Protein AF-A0A1Q6H1G3-F1 (afdb_monomer_lite)

Structure (mmCIF, N/CA/C/O backbone):
data_AF-A0A1Q6H1G3-F1
#
_entry.id   AF-A0A1Q6H1G3-F1
#
loop_
_atom_site.group_PDB
_atom_site.id
_atom_site.type_symbol
_atom_site.label_atom_id
_atom_site.label_alt_id
_atom_site.label_comp_id
_atom_site.label_asym_id
_atom_site.label_entity_id
_atom_site.label_seq_id
_atom_site.pdbx_PDB_ins_code
_atom_site.Cartn_x
_atom_site.Cartn_y
_atom_site.Cartn_z
_atom_site.occupancy
_atom_site.B_iso_or_equiv
_atom_site.auth_seq_id
_atom_site.auth_comp_id
_atom_site.auth_asym_id
_atom_site.auth_atom_id
_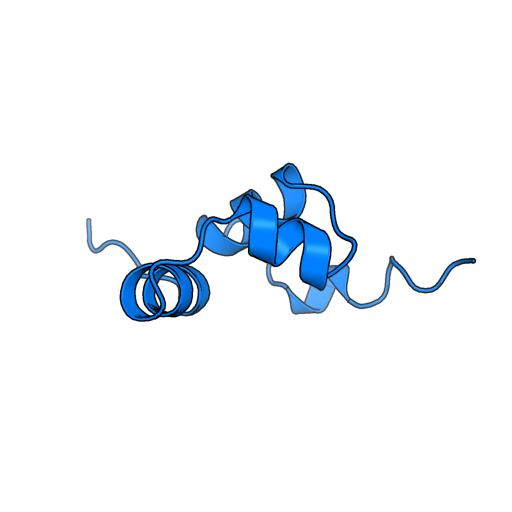atom_site.pdbx_PDB_model_num
ATOM 1 N N . MET A 1 1 ? 9.949 2.085 20.503 1.00 44.03 1 MET A N 1
ATOM 2 C CA . MET A 1 1 ? 10.242 2.035 19.053 1.00 44.03 1 MET A CA 1
ATOM 3 C C . MET A 1 1 ? 9.067 2.681 18.327 1.00 44.03 1 MET A C 1
ATOM 5 O O . MET A 1 1 ? 8.085 2.015 18.024 1.00 44.03 1 MET A O 1
ATOM 9 N N . GLY A 1 2 ? 9.087 4.013 18.218 1.00 47.47 2 GLY A N 1
ATOM 10 C CA . GLY A 1 2 ? 7.988 4.781 17.629 1.00 47.47 2 GLY A CA 1
ATOM 11 C C . GLY A 1 2 ? 7.908 4.473 16.143 1.00 47.47 2 GLY A C 1
ATOM 12 O O . GLY A 1 2 ? 8.827 4.783 15.396 1.00 47.47 2 GLY A O 1
ATOM 13 N N . LYS A 1 3 ? 6.849 3.783 15.733 1.00 55.69 3 LYS A N 1
ATOM 14 C CA . LYS A 1 3 ? 6.583 3.443 14.339 1.00 55.69 3 LYS A CA 1
ATOM 15 C C . LYS A 1 3 ? 6.374 4.758 13.588 1.00 55.69 3 LYS A C 1
ATOM 17 O O . LYS A 1 3 ? 5.333 5.385 13.767 1.00 55.69 3 LYS A O 1
ATOM 22 N N . THR A 1 4 ? 7.350 5.197 12.797 1.00 56.94 4 THR A N 1
ATOM 23 C CA . THR A 1 4 ? 7.171 6.308 11.854 1.00 56.94 4 THR A CA 1
ATOM 24 C C . THR A 1 4 ? 6.063 5.892 10.888 1.00 56.94 4 THR A C 1
ATOM 26 O O . THR A 1 4 ? 6.265 5.067 10.001 1.00 56.94 4 THR A O 1
ATOM 29 N N . MET A 1 5 ? 4.835 6.336 11.162 1.00 60.66 5 MET A N 1
ATOM 30 C CA . MET A 1 5 ? 3.667 6.030 10.344 1.00 60.66 5 MET A CA 1
ATOM 31 C C . MET A 1 5 ? 3.797 6.818 9.050 1.00 60.66 5 MET A C 1
ATOM 33 O O . MET A 1 5 ? 3.523 8.016 9.019 1.00 60.66 5 MET A O 1
ATOM 37 N N . ASN A 1 6 ? 4.218 6.139 7.989 1.00 71.00 6 ASN A N 1
ATOM 38 C CA . ASN A 1 6 ? 4.267 6.739 6.666 1.00 71.00 6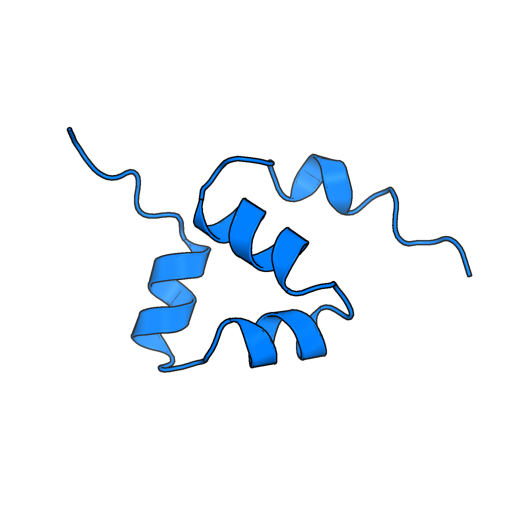 ASN A CA 1
ATOM 39 C C . ASN A 1 6 ? 2.887 7.236 6.265 1.00 71.00 6 ASN A C 1
ATOM 41 O O . ASN A 1 6 ? 1.889 6.533 6.445 1.00 71.00 6 ASN A O 1
ATOM 45 N N . CYS A 1 7 ? 2.839 8.433 5.685 1.00 77.38 7 CYS A N 1
ATOM 46 C CA . CYS A 1 7 ? 1.600 9.07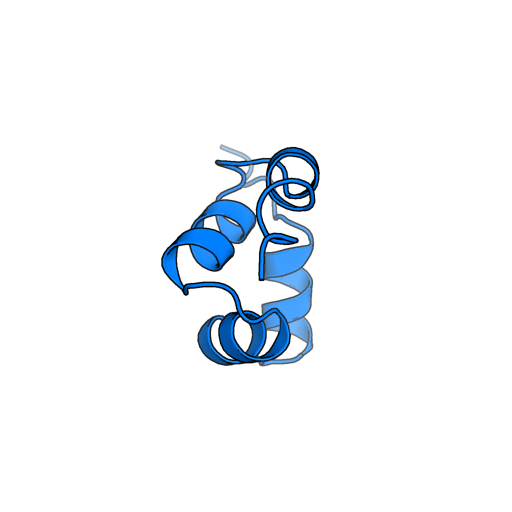1 5.247 1.00 77.38 7 CYS A CA 1
ATOM 47 C C . CYS A 1 7 ? 0.775 8.149 4.338 1.00 77.38 7 CYS A C 1
ATOM 49 O O . CYS A 1 7 ? -0.443 8.100 4.449 1.00 77.38 7 CYS A O 1
ATOM 51 N N . ILE A 1 8 ? 1.443 7.333 3.518 1.00 79.81 8 ILE A N 1
ATOM 52 C CA . ILE A 1 8 ? 0.805 6.346 2.636 1.00 79.81 8 ILE A CA 1
ATOM 53 C C . ILE A 1 8 ? 0.027 5.303 3.439 1.00 79.81 8 ILE A C 1
ATOM 55 O O . ILE A 1 8 ? -1.083 4.940 3.069 1.00 79.81 8 ILE A O 1
ATOM 59 N N . LYS A 1 9 ? 0.574 4.841 4.567 1.00 82.38 9 LYS A N 1
ATOM 60 C CA . LYS A 1 9 ? -0.109 3.867 5.416 1.00 82.38 9 LYS A CA 1
ATOM 61 C C . LYS A 1 9 ? -1.367 4.457 6.050 1.00 82.38 9 LYS A C 1
ATOM 63 O O . LYS A 1 9 ? -2.405 3.806 6.028 1.00 82.38 9 LYS A O 1
ATOM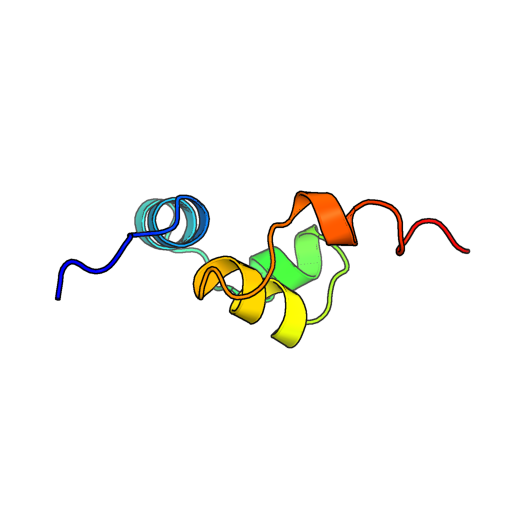 68 N N . LYS A 1 10 ? -1.286 5.702 6.534 1.00 85.00 10 LYS A N 1
ATOM 69 C CA . LYS A 1 10 ? -2.456 6.435 7.039 1.00 85.00 10 LYS A CA 1
ATOM 70 C C . LYS A 1 10 ? -3.532 6.580 5.969 1.00 85.00 10 LYS A C 1
ATOM 72 O O . LYS A 1 10 ? -4.665 6.204 6.217 1.00 85.00 10 LYS A O 1
ATOM 77 N N . VAL A 1 11 ? -3.163 7.022 4.767 1.00 84.19 11 VAL A N 1
ATOM 78 C CA . VAL A 1 11 ? -4.109 7.203 3.655 1.00 84.19 11 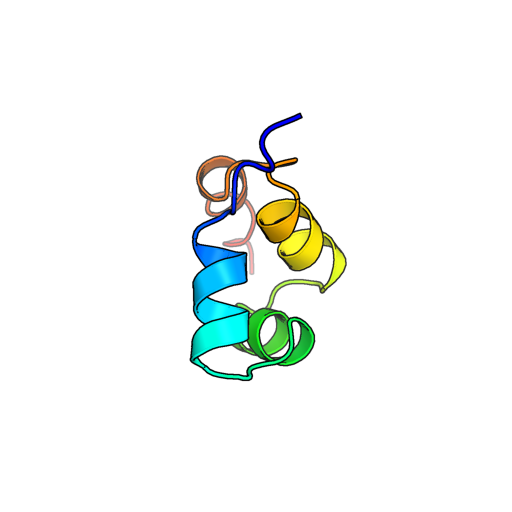VAL A CA 1
ATOM 79 C C . VAL A 1 11 ? -4.771 5.885 3.247 1.00 84.19 11 VAL A C 1
ATOM 81 O O . VAL A 1 11 ? -5.964 5.871 2.952 1.00 84.19 11 VAL A O 1
ATOM 84 N N . LEU A 1 12 ? -4.025 4.776 3.243 1.00 85.25 12 LEU A N 1
ATOM 85 C CA . LEU A 1 12 ? -4.578 3.450 2.957 1.00 85.25 12 LEU A CA 1
ATOM 86 C C . LEU A 1 12 ? -5.582 3.006 4.031 1.00 85.25 12 LEU A C 1
ATOM 88 O O . LEU A 1 12 ? -6.655 2.523 3.679 1.00 85.25 12 LEU A O 1
ATOM 92 N N . GLU A 1 13 ? -5.266 3.198 5.317 1.00 84.69 13 GLU A N 1
ATOM 93 C CA . GLU A 1 13 ? -6.172 2.865 6.427 1.00 84.69 13 GLU A CA 1
ATOM 94 C C . GLU A 1 13 ? -7.406 3.782 6.463 1.00 84.69 13 GLU A C 1
ATOM 96 O O . GLU A 1 13 ? -8.523 3.282 6.555 1.00 84.69 13 GLU A O 1
ATOM 101 N N . GLU A 1 14 ? -7.236 5.099 6.308 1.00 88.12 14 GLU A N 1
ATOM 102 C CA . GLU A 1 14 ? -8.336 6.077 6.302 1.00 88.12 14 GLU A CA 1
ATOM 103 C C . GLU A 1 14 ? -9.308 5.856 5.145 1.00 88.12 14 GLU A C 1
ATOM 105 O O . GLU A 1 14 ? -10.519 5.988 5.310 1.00 88.12 14 GLU A O 1
ATOM 110 N N . LYS A 1 15 ? -8.792 5.511 3.962 1.00 86.19 15 LYS A N 1
ATOM 111 C CA . LYS A 1 15 ? -9.637 5.231 2.798 1.00 86.19 15 LYS A CA 1
ATOM 112 C C . LYS A 1 15 ? -10.145 3.786 2.764 1.00 86.19 15 LYS A C 1
ATOM 114 O O . LYS A 1 15 ? -10.987 3.477 1.927 1.00 86.19 15 LYS A O 1
ATOM 119 N N . GLY A 1 16 ? -9.635 2.894 3.619 1.00 87.81 16 GLY A N 1
ATOM 120 C CA . GLY A 1 16 ? -9.940 1.459 3.573 1.00 87.81 16 GLY A CA 1
ATOM 121 C C . GLY A 1 16 ? -9.472 0.779 2.279 1.00 87.81 16 GLY A C 1
ATOM 122 O O . GLY A 1 16 ? -10.065 -0.204 1.833 1.00 87.81 16 GLY A O 1
ATOM 123 N N . ILE A 1 17 ? -8.430 1.318 1.644 1.00 88.44 17 ILE A N 1
ATOM 124 C CA . ILE A 1 17 ? -7.942 0.886 0.333 1.00 88.44 17 ILE A CA 1
ATOM 125 C C . ILE A 1 17 ? -6.784 -0.097 0.507 1.00 88.44 17 ILE A C 1
ATOM 127 O O . ILE A 1 17 ? -5.895 0.080 1.340 1.00 88.44 17 ILE A O 1
ATOM 131 N N . LYS A 1 18 ? -6.768 -1.145 -0.321 1.00 86.88 18 LYS A N 1
ATOM 132 C CA . LYS A 1 18 ? -5.682 -2.131 -0.335 1.00 86.88 18 LYS A CA 1
ATOM 133 C C . LYS A 1 18 ? -4.463 -1.588 -1.081 1.00 86.88 18 LYS A C 1
ATOM 135 O O . LYS A 1 18 ? -4.590 -0.909 -2.093 1.00 86.88 18 LYS A O 1
ATOM 140 N N . GLN A 1 19 ? -3.267 -1.972 -0.639 1.00 84.81 19 GLN A N 1
ATOM 141 C CA . GLN A 1 19 ? -2.007 -1.640 -1.321 1.00 84.81 19 GLN A CA 1
ATOM 142 C C . GLN A 1 19 ? -1.983 -2.092 -2.791 1.00 84.81 19 GLN A C 1
ATOM 144 O O . GLN A 1 19 ? -1.383 -1.415 -3.617 1.00 84.81 19 GLN A O 1
ATOM 149 N N . THR A 1 20 ? -2.651 -3.202 -3.126 1.00 87.50 20 THR A N 1
ATOM 150 C CA . THR A 1 20 ? -2.810 -3.672 -4.512 1.00 87.50 20 THR A CA 1
ATOM 151 C C . THR A 1 20 ? -3.518 -2.646 -5.388 1.00 87.50 20 THR A C 1
ATOM 153 O O . THR A 1 20 ? -3.034 -2.358 -6.471 1.00 87.50 20 THR A O 1
ATOM 156 N N . TRP A 1 21 ? -4.572 -2.008 -4.878 1.00 89.44 21 TRP A N 1
ATOM 157 C CA . TRP A 1 21 ? -5.283 -0.961 -5.610 1.00 89.44 21 TRP A CA 1
ATOM 158 C C . TRP A 1 21 ? -4.386 0.257 -5.861 1.00 89.44 21 TRP A C 1
ATOM 160 O O . TRP A 1 21 ? -4.386 0.818 -6.950 1.00 89.44 21 TRP A O 1
ATOM 170 N N . LEU A 1 22 ? -3.571 0.646 -4.872 1.00 84.50 22 LEU A N 1
ATOM 171 C CA . LEU A 1 22 ? -2.609 1.741 -5.035 1.00 84.50 22 LEU A CA 1
ATOM 172 C C . LEU A 1 22 ? -1.516 1.391 -6.058 1.00 84.50 22 LEU A C 1
ATOM 174 O O . LEU A 1 22 ? -1.089 2.254 -6.816 1.00 84.50 22 LEU A O 1
ATOM 178 N N . ALA A 1 23 ? -1.086 0.130 -6.096 1.00 86.44 23 ALA A N 1
ATOM 179 C CA . ALA A 1 23 ? -0.133 -0.376 -7.080 1.00 86.44 23 ALA A CA 1
ATOM 180 C C . ALA A 1 23 ? -0.709 -0.308 -8.502 1.00 86.44 23 ALA A C 1
ATOM 182 O O . ALA A 1 23 ? -0.065 0.233 -9.396 1.00 86.44 23 ALA A O 1
ATOM 183 N N . GLU A 1 24 ? -1.956 -0.749 -8.680 1.00 87.81 24 GLU A N 1
ATOM 184 C CA . GLU A 1 24 ? -2.683 -0.661 -9.950 1.00 87.81 24 GLU A CA 1
ATOM 185 C C . GLU A 1 24 ? -2.878 0.794 -10.403 1.00 87.81 24 GLU A C 1
ATOM 187 O O . GLU A 1 24 ? -2.677 1.100 -11.574 1.00 87.81 24 GLU A O 1
ATOM 192 N N . GLN A 1 25 ? -3.210 1.707 -9.484 1.00 85.44 25 GLN A N 1
ATOM 193 C CA . GLN A 1 25 ? -3.382 3.131 -9.798 1.00 85.44 25 GLN A CA 1
ATOM 194 C C . GLN A 1 25 ? -2.078 3.840 -10.161 1.00 85.44 25 GLN A C 1
ATOM 196 O O . GLN A 1 25 ? -2.079 4.719 -11.016 1.00 85.44 25 GLN A O 1
ATOM 201 N N . LEU A 1 26 ? -0.970 3.475 -9.516 1.00 83.12 26 LEU A N 1
ATOM 202 C CA . LEU A 1 26 ? 0.345 4.033 -9.827 1.00 83.12 26 LEU A CA 1
ATOM 203 C C . LEU A 1 26 ? 1.007 3.348 -11.030 1.00 83.12 26 LEU A C 1
ATOM 205 O O . LEU A 1 26 ? 2.057 3.807 -11.462 1.00 83.12 26 LEU A O 1
ATOM 209 N N . GLY A 1 27 ? 0.447 2.240 -11.533 1.00 85.62 27 GLY A N 1
ATOM 210 C CA . GLY A 1 27 ? 1.091 1.402 -12.548 1.00 85.62 27 GLY A CA 1
ATOM 211 C C . GLY A 1 27 ? 2.373 0.721 -12.054 1.00 85.62 27 GLY A C 1
ATOM 212 O O . GLY A 1 27 ? 3.165 0.241 -12.857 1.00 85.62 27 GLY A O 1
ATOM 213 N N . LYS A 1 28 ? 2.592 0.675 -10.734 1.00 83.75 28 LYS A N 1
ATOM 214 C CA . LYS A 1 28 ? 3.816 0.153 -10.115 1.00 83.75 28 LYS A CA 1
ATOM 215 C C . LYS A 1 28 ? 3.573 -1.215 -9.513 1.00 83.75 28 LYS A C 1
ATOM 217 O O . LYS A 1 28 ? 2.470 -1.565 -9.106 1.00 83.75 28 LYS A O 1
ATOM 222 N N . SER A 1 29 ? 4.633 -1.998 -9.396 1.00 86.44 29 SER A N 1
ATOM 223 C CA . SER A 1 29 ? 4.561 -3.308 -8.765 1.00 86.44 29 SER A CA 1
ATOM 224 C C . SER A 1 29 ? 4.297 -3.203 -7.256 1.00 86.44 29 SER A C 1
ATOM 226 O O . SER A 1 29 ? 4.729 -2.278 -6.565 1.00 86.44 29 SER A O 1
ATOM 228 N N . PHE A 1 30 ? 3.595 -4.199 -6.708 1.00 83.94 30 PHE A N 1
ATOM 229 C CA . PHE A 1 30 ? 3.241 -4.254 -5.285 1.00 83.94 30 PHE A CA 1
ATOM 230 C C . PHE A 1 30 ? 4.464 -4.157 -4.355 1.00 83.94 30 PHE A C 1
ATOM 232 O O . PHE A 1 30 ? 4.389 -3.550 -3.288 1.00 83.94 30 PHE A O 1
ATOM 239 N N . CYS A 1 31 ? 5.610 -4.716 -4.761 1.00 84.00 31 CYS A N 1
ATOM 240 C CA . CYS A 1 31 ? 6.855 -4.652 -3.993 1.00 84.00 31 CYS A CA 1
ATOM 241 C C . CYS A 1 31 ? 7.382 -3.215 -3.828 1.00 84.00 31 CYS A C 1
ATOM 243 O O . CYS A 1 31 ? 7.898 -2.874 -2.760 1.00 84.00 31 CYS A O 1
ATOM 245 N N . ILE A 1 32 ? 7.187 -2.360 -4.834 1.00 82.50 32 ILE A N 1
ATOM 246 C CA . ILE A 1 32 ? 7.523 -0.937 -4.781 1.00 82.50 32 ILE A CA 1
ATOM 247 C C . ILE A 1 32 ? 6.595 -0.205 -3.809 1.00 82.50 32 ILE A C 1
ATOM 249 O O . ILE A 1 32 ? 7.065 0.456 -2.883 1.00 82.50 32 ILE A O 1
ATOM 253 N N . VAL A 1 33 ? 5.280 -0.407 -3.932 1.00 83.06 33 VAL A N 1
ATOM 254 C CA . VAL A 1 33 ? 4.293 0.198 -3.020 1.00 83.06 33 VAL A CA 1
ATOM 255 C C . VAL A 1 33 ? 4.521 -0.233 -1.569 1.00 83.06 33 VAL A C 1
ATOM 257 O O . VAL A 1 33 ? 4.448 0.586 -0.650 1.00 83.06 33 VAL A O 1
ATOM 260 N N . ASN A 1 34 ? 4.869 -1.500 -1.345 1.00 84.00 34 ASN A N 1
ATOM 261 C CA . ASN A 1 34 ? 5.224 -2.001 -0.022 1.00 84.00 34 ASN A CA 1
ATOM 262 C C . ASN A 1 34 ? 6.499 -1.334 0.527 1.00 84.00 34 ASN A C 1
ATOM 264 O O . ASN A 1 34 ? 6.579 -1.036 1.718 1.00 84.00 34 ASN A O 1
ATOM 268 N N . SER A 1 35 ? 7.474 -1.039 -0.336 1.00 82.88 35 SER A N 1
ATOM 269 C CA . SER A 1 35 ? 8.703 -0.335 0.050 1.00 82.88 35 SER A CA 1
ATOM 270 C C . SER A 1 35 ? 8.426 1.104 0.494 1.00 82.88 35 SER A C 1
ATOM 272 O O . SER A 1 35 ? 8.997 1.540 1.498 1.00 82.88 35 SER A O 1
ATOM 274 N N . TYR A 1 36 ? 7.476 1.791 -0.154 1.00 79.62 36 TYR A N 1
ATOM 275 C CA . TYR A 1 36 ? 7.000 3.106 0.284 1.00 79.62 36 TYR A CA 1
ATOM 276 C C . TYR A 1 36 ? 6.293 3.043 1.643 1.00 79.62 36 TYR A C 1
ATOM 278 O O . TYR A 1 36 ? 6.538 3.859 2.529 1.00 79.62 36 TYR A O 1
ATOM 286 N N . VAL A 1 37 ? 5.446 2.031 1.859 1.00 78.19 37 VAL A N 1
ATOM 287 C CA . VAL A 1 37 ? 4.759 1.835 3.147 1.00 78.19 37 VAL A CA 1
ATOM 288 C C . VAL A 1 37 ? 5.735 1.487 4.272 1.00 78.19 37 VAL A C 1
ATOM 290 O O . VAL A 1 37 ? 5.465 1.826 5.424 1.00 78.19 37 VAL A O 1
ATOM 293 N N . CYS A 1 38 ? 6.883 0.881 3.966 1.00 79.69 38 CYS A N 1
ATOM 294 C CA . CYS A 1 38 ? 7.934 0.571 4.936 1.00 79.69 38 CYS A CA 1
ATOM 295 C C . CYS A 1 38 ? 8.994 1.674 5.121 1.00 79.69 38 CYS A C 1
ATOM 297 O O . CYS A 1 38 ? 9.911 1.461 5.910 1.00 79.69 38 CYS A O 1
ATOM 299 N N . ASN A 1 39 ? 8.893 2.820 4.434 1.00 71.00 39 ASN A N 1
ATOM 300 C CA . ASN A 1 39 ? 9.912 3.884 4.418 1.00 71.00 39 ASN A CA 1
ATOM 301 C C . ASN A 1 39 ? 11.314 3.377 4.043 1.00 71.00 39 ASN A C 1
ATOM 303 O O . ASN A 1 39 ? 12.322 3.915 4.490 1.00 71.00 39 ASN A O 1
ATOM 307 N N . LYS A 1 40 ? 11.382 2.294 3.259 1.00 67.38 40 LYS A N 1
ATOM 308 C CA . LYS A 1 40 ? 12.659 1.720 2.815 1.00 67.38 40 LYS A CA 1
ATOM 309 C C . LYS A 1 40 ? 13.249 2.475 1.631 1.00 67.38 40 LYS A C 1
ATOM 311 O O . LYS A 1 40 ? 14.451 2.404 1.418 1.00 67.38 40 LYS A O 1
ATOM 316 N N . VAL A 1 41 ? 12.393 3.138 0.859 1.00 66.19 41 VAL A N 1
ATOM 317 C CA . VAL A 1 41 ? 12.742 3.892 -0.343 1.00 66.19 41 VAL A CA 1
ATOM 318 C C . VAL A 1 41 ? 11.905 5.160 -0.333 1.00 66.19 41 VAL A C 1
ATOM 320 O O . VAL A 1 41 ? 10.680 5.087 -0.187 1.00 66.19 41 VAL A O 1
ATOM 323 N N . ASP A 1 42 ? 12.559 6.307 -0.478 1.00 65.38 42 ASP A N 1
ATOM 324 C CA . ASP A 1 42 ? 11.868 7.573 -0.668 1.00 65.38 42 ASP A CA 1
ATOM 325 C C . ASP A 1 42 ? 11.204 7.592 -2.052 1.00 65.38 42 ASP A C 1
ATOM 327 O O . ASP A 1 42 ? 11.857 7.313 -3.058 1.00 65.38 42 ASP A O 1
ATOM 331 N N . PRO A 1 43 ? 9.909 7.940 -2.151 1.00 62.09 43 PRO A N 1
ATOM 332 C CA . PRO A 1 43 ? 9.185 7.902 -3.419 1.00 62.09 43 PRO A CA 1
ATOM 333 C C . PRO A 1 43 ? 9.761 8.849 -4.482 1.00 62.09 43 PRO A C 1
ATOM 335 O O . PRO A 1 43 ? 9.557 8.601 -5.663 1.00 62.09 43 PRO A O 1
ATOM 338 N N . LYS A 1 44 ? 10.512 9.885 -4.083 1.00 66.69 44 LYS A N 1
ATOM 339 C CA . LYS A 1 44 ? 11.188 10.818 -4.999 1.00 66.69 44 LYS A CA 1
ATOM 340 C C . LYS A 1 44 ? 12.270 10.149 -5.842 1.00 66.69 44 LYS A C 1
ATOM 342 O O . LYS A 1 44 ? 12.394 10.490 -7.003 1.00 66.69 44 LYS A O 1
ATOM 347 N N . ASP A 1 45 ? 12.987 9.179 -5.283 1.00 62.06 45 ASP A N 1
ATOM 348 C CA . ASP A 1 45 ? 14.091 8.500 -5.974 1.00 62.06 45 ASP A CA 1
ATOM 349 C C . ASP A 1 45 ? 13.588 7.597 -7.116 1.00 62.06 45 ASP A C 1
ATOM 351 O O . ASP A 1 45 ? 14.307 7.279 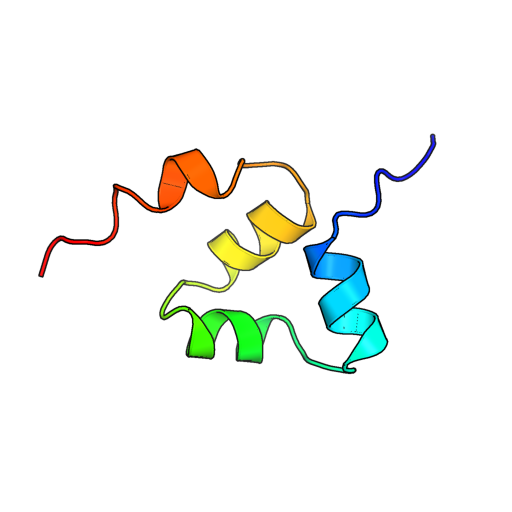-8.057 1.00 62.06 45 ASP A O 1
ATOM 355 N N . LEU A 1 46 ? 12.315 7.188 -7.046 1.00 61.91 46 LEU A N 1
ATOM 356 C CA . LEU A 1 46 ? 11.723 6.224 -7.971 1.00 61.91 46 LEU A CA 1
ATOM 357 C C . LEU A 1 46 ? 10.777 6.842 -9.011 1.00 61.91 46 LEU A C 1
ATOM 359 O O . LEU A 1 46 ? 10.310 6.133 -9.903 1.00 61.91 46 LEU A O 1
ATOM 363 N N . ILE A 1 47 ? 10.441 8.127 -8.883 1.00 58.69 47 ILE A N 1
ATOM 364 C CA . ILE A 1 47 ? 9.562 8.820 -9.836 1.00 58.69 47 ILE A CA 1
ATOM 365 C C . ILE A 1 47 ? 10.289 9.065 -11.171 1.00 58.69 47 ILE A C 1
ATOM 367 O O . ILE A 1 47 ? 9.642 9.000 -12.208 1.00 58.69 47 ILE A O 1
ATOM 371 N N . ASP A 1 48 ? 11.619 9.197 -11.169 1.00 52.25 48 ASP A N 1
ATOM 372 C CA . ASP A 1 48 ? 12.415 9.476 -12.375 1.00 52.25 48 ASP A CA 1
ATOM 373 C C . ASP A 1 48 ? 12.806 8.236 -13.210 1.00 52.25 48 ASP A C 1
ATOM 375 O O . ASP A 1 48 ? 13.298 8.374 -14.326 1.00 52.25 48 ASP A O 1
ATOM 379 N N . SER A 1 49 ? 12.608 7.009 -12.708 1.00 54.31 49 SER A N 1
ATOM 380 C CA . SER A 1 49 ? 13.047 5.780 -13.412 1.00 54.31 49 SER A CA 1
ATOM 381 C C . SER A 1 49 ? 11.972 5.096 -14.265 1.00 54.31 49 SER A C 1
ATOM 383 O O . SER A 1 49 ? 12.284 4.148 -14.978 1.00 54.31 49 SER A O 1
ATOM 385 N N . ASP A 1 50 ? 10.716 5.540 -14.204 1.00 50.91 50 ASP A N 1
ATOM 386 C CA . ASP A 1 50 ? 9.567 4.827 -14.795 1.00 50.91 50 ASP A CA 1
ATOM 387 C C . ASP A 1 50 ? 8.952 5.570 -15.998 1.00 50.91 50 ASP A C 1
ATOM 389 O O . ASP A 1 50 ? 7.820 5.299 -16.387 1.00 50.91 50 ASP A O 1
ATOM 393 N N . GLU A 1 51 ? 9.697 6.508 -16.594 1.00 49.81 51 GLU A N 1
ATOM 394 C CA . GLU A 1 51 ? 9.324 7.225 -17.825 1.00 49.81 51 GLU A CA 1
ATOM 395 C C . GLU A 1 51 ? 10.117 6.716 -19.047 1.00 49.81 51 GLU A C 1
ATOM 397 O O . GLU A 1 51 ? 10.524 7.470 -19.924 1.00 49.81 51 GLU A O 1
ATOM 402 N N . THR A 1 52 ? 10.374 5.405 -19.115 1.00 45.28 52 THR A N 1
ATOM 403 C CA . THR A 1 52 ? 10.842 4.753 -20.351 1.00 45.28 52 THR A CA 1
ATOM 404 C C . THR A 1 52 ? 9.805 3.761 -20.853 1.00 45.28 52 THR A C 1
ATOM 406 O O . THR A 1 52 ? 9.888 2.552 -20.637 1.00 45.28 52 THR A O 1
ATOM 409 N N . LYS A 1 53 ? 8.831 4.297 -21.587 1.00 41.12 53 LYS A N 1
ATOM 410 C CA . LYS A 1 53 ? 8.256 3.599 -22.730 1.00 41.12 53 LYS A CA 1
ATOM 411 C C . LYS A 1 53 ? 8.138 4.551 -23.908 1.00 41.12 53 LYS A C 1
ATOM 413 O O . LYS A 1 53 ? 7.674 5.686 -23.682 1.00 41.12 53 LYS A O 1
#

Foldseek 3Di:
DDPPQQPLNVVCVVVVHDLVVVCVVVVHDSVVSVCSRNVVDDVVVVVVPPPDD

Radius of gyration: 11.73 Å; chains: 1; bounding box: 24×16×42 Å

pLDDT: mean 73.77, std 14.34, range [41.12, 89.44]

Secondary structure (DSSP, 8-state):
------HHHHHHHHHT--HHHHHHHHT--HHHHHHHHTTSS-HHHHHTTS---

Sequence (53 aa):
MGKTMNCIKKVLEEKGIKQTWLAEQLGKSFCIVNSYVCNKVDPKDLIDSDETK